Protein AF-A0A1X7TYN5-F1 (afdb_monomer_lite)

InterPro domains:
  IPR057191 Domain of unknown function DUF7869 [PF25273] (30-108)

Sequence (115 aa):
MNHSTLVKGANPVISMVHIYFKNHGLNSVNIHFNADNCSWQNESDAVIQYLLLRVTTGLNASVSISFLPVGHTKFSTDWCFVLLKQKFRKAEVDSLDDFVQVVEQSSAIKKAQPV

Radius of gyration: 16.08 Å; chains: 1; bounding box: 34×28×40 Å

Secondary structure (DSSP, 8-state):
--------SHHHHHHHHHHHHHHHT-SSSEEEEEE---TTTTS-HHHHHHHHHHHHTTS-SEEEEEEPPTT----HHHHHHHHHHHHHTTS---SHHHHHHHHHHH-S--SPPP-

Organism: Amphimedon queenslandica (NCBI:txid400682)

pLDDT: mean 81.83, std 14.23, range [34.88, 95.88]

Structure (mmCIF, N/CA/C/O backbone):
data_AF-A0A1X7TYN5-F1
#
_entry.id   AF-A0A1X7TYN5-F1
#
loop_
_atom_site.group_PDB
_atom_site.id
_atom_site.type_symbol
_atom_site.label_atom_id
_atom_site.label_alt_id
_atom_site.label_comp_id
_atom_site.label_asym_id
_atom_site.label_entity_id
_atom_site.label_seq_id
_atom_site.pdbx_PDB_ins_code
_atom_site.Cartn_x
_atom_site.Cartn_y
_atom_site.Cartn_z
_atom_site.occupancy
_atom_site.B_iso_or_equiv
_atom_site.auth_seq_id
_atom_site.auth_comp_id
_atom_site.auth_asym_id
_atom_site.auth_atom_id
_atom_site.pdbx_PDB_model_num
ATOM 1 N N . MET A 1 1 ? -11.130 14.171 -27.084 1.00 34.88 1 MET A N 1
ATOM 2 C CA . MET A 1 1 ? -10.303 13.234 -26.294 1.00 34.88 1 MET A CA 1
ATOM 3 C C . MET A 1 1 ? -10.182 13.805 -24.898 1.00 34.88 1 MET A C 1
ATOM 5 O O . MET A 1 1 ? -9.549 14.838 -24.726 1.00 34.88 1 MET A O 1
ATOM 9 N N . ASN A 1 2 ? -10.874 13.202 -23.935 1.00 35.31 2 ASN A N 1
ATOM 10 C CA . ASN A 1 2 ? -10.841 13.652 -22.549 1.00 35.31 2 ASN A CA 1
ATOM 11 C C . ASN A 1 2 ? -9.504 13.209 -21.967 1.00 35.31 2 ASN A C 1
ATOM 13 O O . ASN A 1 2 ? -9.243 12.014 -21.856 1.00 35.31 2 ASN A O 1
ATOM 17 N N . HIS A 1 3 ? -8.644 14.173 -21.661 1.00 38.72 3 HIS A N 1
ATOM 18 C CA . HIS A 1 3 ? -7.405 13.932 -20.946 1.00 38.72 3 HIS A CA 1
ATOM 19 C C . HIS A 1 3 ? -7.798 13.453 -19.544 1.00 38.72 3 HIS A C 1
ATOM 21 O O . HIS A 1 3 ? -8.151 14.263 -18.689 1.00 38.72 3 HIS A O 1
ATOM 27 N N . SER A 1 4 ? -7.836 12.138 -19.317 1.00 42.03 4 SER A N 1
ATOM 28 C CA . SER A 1 4 ? -8.014 11.571 -17.984 1.00 42.03 4 SER A CA 1
ATOM 29 C C . SER A 1 4 ? -6.773 11.929 -17.178 1.00 42.03 4 SER A C 1
ATOM 31 O O . SER A 1 4 ? -5.761 11.229 -17.206 1.00 42.03 4 SER A O 1
ATOM 33 N N . THR A 1 5 ? -6.813 13.078 -16.514 1.00 42.72 5 THR A N 1
ATOM 34 C CA . THR A 1 5 ? -5.903 13.397 -15.426 1.00 42.72 5 THR A CA 1
ATOM 35 C C . THR A 1 5 ? -5.974 12.233 -14.447 1.00 42.72 5 THR A C 1
ATOM 37 O O . THR A 1 5 ? -7.034 11.942 -13.900 1.00 42.72 5 THR A O 1
ATOM 40 N N . LEU A 1 6 ? -4.863 11.517 -14.260 1.00 49.97 6 LEU A N 1
ATOM 41 C CA . LEU A 1 6 ? -4.697 10.620 -13.120 1.00 49.97 6 LEU A CA 1
ATOM 42 C C . LEU A 1 6 ? -4.931 11.477 -11.873 1.00 49.97 6 LEU A C 1
ATOM 44 O O . LEU A 1 6 ? -4.095 12.307 -11.512 1.00 49.97 6 LEU A O 1
ATOM 48 N N . VAL A 1 7 ? -6.135 11.383 -11.308 1.00 49.06 7 VAL A N 1
ATOM 49 C CA . VAL A 1 7 ? -6.605 12.301 -10.273 1.00 49.06 7 VAL A CA 1
ATOM 50 C C . VAL A 1 7 ? -5.758 12.070 -9.027 1.00 49.06 7 VAL A C 1
ATOM 52 O O . VAL A 1 7 ? -5.870 11.036 -8.370 1.00 49.06 7 VAL A O 1
ATOM 55 N N . LYS A 1 8 ? -4.890 13.035 -8.701 1.00 64.94 8 LYS A N 1
ATOM 56 C CA . LYS A 1 8 ? -4.248 13.112 -7.385 1.00 64.94 8 LYS A CA 1
ATOM 57 C C . LYS A 1 8 ? -5.345 13.138 -6.316 1.00 64.94 8 LYS A C 1
ATOM 59 O O . LYS A 1 8 ? -6.192 14.027 -6.337 1.00 64.94 8 LYS A O 1
ATOM 64 N N . GLY A 1 9 ? -5.317 12.192 -5.381 1.00 74.19 9 GLY A N 1
ATOM 65 C CA . GLY A 1 9 ? -6.255 12.138 -4.260 1.00 74.19 9 GLY A CA 1
ATOM 66 C C . GLY A 1 9 ? -6.292 10.765 -3.593 1.00 74.19 9 GLY A C 1
ATOM 67 O O . GLY A 1 9 ? -5.513 9.880 -3.943 1.00 74.19 9 GLY A O 1
ATOM 68 N N . ALA A 1 10 ? -7.216 10.588 -2.651 1.00 83.56 10 ALA A N 1
ATOM 69 C CA . ALA A 1 10 ? -7.339 9.373 -1.844 1.00 83.56 10 ALA A CA 1
ATOM 70 C C . ALA A 1 10 ? -7.894 8.154 -2.602 1.00 83.56 10 ALA A C 1
ATOM 72 O O . ALA A 1 10 ? -7.564 7.021 -2.264 1.00 83.56 10 ALA A O 1
ATOM 73 N N . ASN A 1 11 ? -8.728 8.350 -3.632 1.00 88.06 11 ASN A N 1
ATOM 74 C CA . ASN A 1 11 ? -9.443 7.244 -4.290 1.00 88.06 11 ASN A CA 1
ATOM 75 C C . ASN A 1 11 ? -8.516 6.177 -4.903 1.00 88.06 11 ASN A C 1
ATOM 77 O O . ASN A 1 11 ? -8.776 4.990 -4.684 1.00 88.06 11 ASN A O 1
ATOM 81 N N . PRO A 1 12 ? -7.431 6.534 -5.626 1.00 88.00 12 PRO A N 1
ATOM 82 C CA . PRO A 1 12 ? -6.463 5.545 -6.090 1.00 88.00 12 PRO A CA 1
ATOM 83 C C . PRO A 1 12 ? -5.793 4.794 -4.936 1.00 88.00 12 PRO A C 1
ATOM 85 O O . PRO A 1 12 ? -5.668 3.576 -5.010 1.00 88.00 12 PRO A O 1
ATOM 88 N N . VAL A 1 13 ? -5.422 5.492 -3.854 1.00 88.19 13 VAL A N 1
ATOM 89 C CA . VAL A 1 13 ? -4.801 4.886 -2.661 1.00 88.19 13 VAL A CA 1
ATOM 90 C C . VAL A 1 13 ? -5.744 3.862 -2.031 1.00 88.19 13 VAL A C 1
ATOM 92 O O . VAL A 1 13 ? -5.379 2.698 -1.873 1.00 88.19 13 VAL A O 1
ATOM 95 N N . ILE A 1 14 ? -6.990 4.260 -1.764 1.00 90.94 14 ILE A N 1
ATOM 96 C CA . ILE A 1 14 ? -8.033 3.387 -1.212 1.00 90.94 14 ILE A CA 1
ATOM 97 C C . ILE A 1 14 ? -8.259 2.172 -2.116 1.00 90.94 14 ILE A C 1
ATOM 99 O O . ILE A 1 14 ? -8.300 1.043 -1.629 1.00 90.94 14 ILE A O 1
ATOM 103 N N . SER A 1 15 ? -8.367 2.386 -3.430 1.00 91.69 15 SER A N 1
ATOM 104 C CA . SER A 1 15 ? -8.614 1.311 -4.397 1.00 91.69 15 SER A CA 1
ATOM 105 C C . SER A 1 15 ? -7.462 0.307 -4.436 1.00 91.69 15 SER A C 1
ATOM 107 O O . SER A 1 15 ? -7.705 -0.898 -4.372 1.00 91.69 15 SER A O 1
ATOM 109 N N . MET A 1 16 ? -6.213 0.787 -4.476 1.00 90.50 16 MET A N 1
ATOM 110 C CA . MET A 1 16 ? -5.022 -0.066 -4.439 1.00 90.50 16 MET A CA 1
ATOM 111 C C . MET A 1 16 ? -4.983 -0.900 -3.158 1.00 90.50 16 MET A C 1
ATOM 113 O O . MET A 1 16 ? -4.844 -2.120 -3.231 1.00 90.50 16 MET A O 1
ATOM 117 N N . VAL A 1 17 ? -5.182 -0.273 -1.996 1.00 90.06 17 VAL A N 1
ATOM 118 C CA . VAL A 1 17 ? -5.197 -0.968 -0.700 1.00 90.06 17 VAL A CA 1
ATOM 119 C C . VAL A 1 17 ? -6.324 -2.002 -0.634 1.00 90.06 17 VAL A C 1
ATOM 121 O O . VAL A 1 17 ? -6.110 -3.134 -0.201 1.00 90.06 17 VAL A O 1
ATOM 124 N N . HIS A 1 18 ? -7.529 -1.642 -1.081 1.00 91.75 18 HIS A N 1
ATOM 125 C CA . HIS A 1 18 ? -8.682 -2.538 -1.065 1.00 91.75 18 HIS A CA 1
ATOM 126 C C . HIS A 1 18 ? -8.452 -3.794 -1.907 1.00 91.75 18 HIS A C 1
ATOM 128 O O . HIS A 1 18 ? -8.638 -4.910 -1.413 1.00 91.75 18 HIS A O 1
ATOM 134 N N . ILE A 1 19 ? -8.029 -3.610 -3.161 1.00 90.88 19 ILE A N 1
ATOM 135 C CA . ILE A 1 19 ? -7.759 -4.704 -4.099 1.00 90.88 19 ILE A CA 1
ATOM 136 C C . ILE A 1 19 ? -6.634 -5.587 -3.562 1.00 90.88 19 ILE A C 1
ATOM 138 O O . ILE A 1 19 ? -6.759 -6.812 -3.572 1.00 90.88 19 ILE A O 1
ATOM 142 N N . TYR A 1 20 ? -5.570 -4.976 -3.036 1.00 89.19 20 TYR A N 1
ATOM 143 C CA . TYR A 1 20 ? -4.440 -5.705 -2.479 1.00 89.19 20 TYR A CA 1
ATOM 144 C C . TYR A 1 20 ? -4.867 -6.632 -1.337 1.00 89.19 20 TYR A C 1
ATOM 146 O O . TYR A 1 20 ? -4.581 -7.828 -1.359 1.00 89.19 20 TYR A O 1
ATOM 154 N N . PHE A 1 21 ? -5.634 -6.126 -0.371 1.00 89.12 21 PHE A N 1
ATOM 155 C CA . PHE A 1 21 ? -6.102 -6.950 0.743 1.00 89.12 21 PHE A CA 1
ATOM 156 C C . PHE A 1 21 ? -7.035 -8.077 0.322 1.00 89.12 21 PHE A C 1
ATOM 158 O O . PHE A 1 21 ? -6.896 -9.200 0.809 1.00 89.12 21 PHE A O 1
ATOM 165 N N . LYS A 1 22 ? -7.950 -7.793 -0.610 1.00 86.38 22 LYS A N 1
ATOM 166 C CA . LYS A 1 22 ? -8.885 -8.788 -1.139 1.00 86.38 22 LYS A CA 1
ATOM 167 C C . LYS A 1 22 ? -8.155 -9.946 -1.824 1.00 86.38 22 LYS A C 1
ATOM 169 O O . LYS A 1 22 ? -8.534 -11.095 -1.623 1.00 86.38 22 LYS A O 1
ATOM 174 N N . ASN A 1 23 ? -7.113 -9.648 -2.597 1.00 87.00 23 ASN A N 1
ATOM 175 C CA . ASN A 1 23 ? -6.429 -10.638 -3.428 1.00 87.00 23 ASN A CA 1
ATOM 176 C C . ASN A 1 23 ? -5.315 -11.398 -2.694 1.00 87.00 23 ASN A C 1
ATOM 178 O O . ASN A 1 23 ? -4.940 -12.485 -3.126 1.00 87.00 23 ASN A O 1
ATOM 182 N N . HIS A 1 24 ? -4.793 -10.855 -1.590 1.00 83.44 24 HIS A N 1
ATOM 183 C CA . HIS A 1 24 ? -3.675 -11.453 -0.852 1.00 83.44 24 HIS A CA 1
ATOM 184 C C . HIS A 1 24 ? -4.057 -12.056 0.507 1.00 83.44 24 HIS A C 1
ATOM 186 O O . HIS A 1 24 ? -3.173 -12.405 1.282 1.00 83.44 24 HIS A O 1
ATOM 192 N N . GLY A 1 25 ? -5.353 -12.210 0.802 1.00 75.88 25 GLY A N 1
ATOM 193 C CA . GLY A 1 25 ? -5.806 -12.868 2.034 1.00 75.88 25 GLY A CA 1
ATOM 194 C C . GLY A 1 25 ? -5.481 -12.083 3.309 1.00 75.88 25 GLY A C 1
ATOM 195 O O . GLY A 1 25 ? -5.374 -12.665 4.380 1.00 75.88 25 GLY A O 1
ATOM 196 N N . LEU A 1 26 ? -5.337 -10.760 3.202 1.00 77.50 26 LEU A N 1
ATOM 197 C CA . LEU A 1 26 ? -4.994 -9.861 4.315 1.00 77.50 26 LEU A CA 1
ATOM 198 C C . LEU A 1 26 ? -6.251 -9.278 4.983 1.00 77.50 26 LEU A C 1
ATOM 200 O O . LEU A 1 26 ? -6.243 -8.168 5.522 1.00 77.50 26 LEU A O 1
ATOM 204 N N . ASN A 1 27 ? -7.354 -10.020 4.913 1.00 74.69 27 ASN A N 1
ATOM 205 C CA . ASN A 1 27 ? -8.570 -9.719 5.654 1.00 74.69 27 ASN A CA 1
ATOM 206 C C . ASN A 1 27 ? -8.469 -10.367 7.039 1.00 74.69 27 ASN A C 1
ATOM 208 O O . ASN A 1 27 ? -7.857 -11.419 7.195 1.00 74.69 27 ASN A O 1
ATOM 212 N N . SER A 1 28 ? -9.055 -9.724 8.044 1.00 75.00 28 SER A N 1
ATOM 213 C CA . SER A 1 28 ? -9.112 -10.219 9.427 1.00 75.00 28 SER A CA 1
ATOM 214 C C . SER A 1 28 ? -7.752 -10.377 10.129 1.00 75.00 28 SER A C 1
ATOM 216 O O . SER A 1 28 ? -7.684 -10.981 11.194 1.00 75.00 28 SER A O 1
ATOM 218 N N . VAL A 1 29 ? -6.683 -9.784 9.587 1.00 82.38 29 VAL A N 1
ATOM 219 C CA . VAL A 1 29 ? -5.358 -9.698 10.228 1.00 82.38 29 VAL A CA 1
ATOM 220 C C . VAL A 1 29 ? -5.074 -8.283 10.737 1.00 82.38 29 VAL A C 1
ATOM 222 O O . VAL A 1 29 ? -5.747 -7.321 10.342 1.00 82.38 29 VAL A O 1
ATOM 225 N N . ASN A 1 30 ? -4.067 -8.168 11.604 1.00 87.00 30 ASN A N 1
ATOM 226 C CA . ASN A 1 30 ? -3.474 -6.893 11.993 1.00 87.00 30 ASN A CA 1
ATOM 227 C C . ASN A 1 30 ? -2.620 -6.367 10.840 1.00 87.00 30 ASN A C 1
ATOM 229 O O . ASN A 1 30 ? -1.782 -7.095 10.308 1.00 87.00 30 ASN A O 1
ATOM 233 N N . ILE A 1 31 ? -2.827 -5.111 10.455 1.00 89.56 31 ILE A N 1
ATOM 234 C CA . ILE A 1 31 ? -2.027 -4.470 9.414 1.00 89.56 31 ILE A CA 1
ATOM 235 C C . ILE A 1 31 ? -1.214 -3.333 10.008 1.00 89.56 31 ILE A C 1
ATOM 237 O O . ILE A 1 31 ? -1.745 -2.496 10.734 1.00 89.56 31 ILE A O 1
ATOM 241 N N . HIS A 1 32 ? 0.052 -3.245 9.604 1.00 89.62 32 HIS A N 1
ATOM 242 C CA . HIS A 1 32 ? 0.877 -2.068 9.827 1.00 89.62 32 HIS A CA 1
ATOM 243 C C . HIS A 1 32 ? 1.285 -1.438 8.494 1.00 89.62 32 HIS A C 1
ATOM 245 O O . HIS A 1 32 ? 2.026 -2.023 7.706 1.00 89.62 32 HIS A O 1
ATOM 251 N N . PHE A 1 33 ? 0.783 -0.234 8.241 1.00 87.31 33 PHE A N 1
ATOM 252 C CA . PHE A 1 33 ? 1.200 0.607 7.132 1.00 87.31 33 PHE A CA 1
ATOM 253 C C . PHE A 1 33 ? 2.368 1.495 7.528 1.00 87.31 33 PHE A C 1
ATOM 255 O O . PHE A 1 33 ? 2.359 2.130 8.581 1.00 87.31 33 PHE A O 1
ATOM 262 N N . ASN A 1 34 ? 3.311 1.625 6.607 1.00 85.69 34 ASN A N 1
ATOM 263 C CA . ASN A 1 34 ? 4.289 2.695 6.623 1.00 85.69 34 ASN A CA 1
ATOM 264 C C . ASN A 1 34 ? 4.042 3.574 5.398 1.00 85.69 34 ASN A C 1
ATOM 266 O O . ASN A 1 34 ? 4.041 3.072 4.272 1.00 85.69 34 ASN A O 1
ATOM 270 N N . ALA A 1 35 ? 3.816 4.862 5.625 1.00 84.00 35 ALA A N 1
ATOM 271 C CA . ALA A 1 35 ? 3.501 5.836 4.593 1.00 84.00 35 ALA A CA 1
ATOM 272 C C . ALA A 1 35 ? 4.512 6.985 4.610 1.00 84.00 35 ALA A C 1
ATOM 274 O O . ALA A 1 35 ? 5.021 7.382 5.662 1.00 84.00 35 ALA A O 1
ATOM 275 N N . ASP A 1 36 ? 4.792 7.545 3.438 1.00 80.00 36 ASP A N 1
ATOM 276 C CA . ASP A 1 36 ? 5.437 8.846 3.370 1.00 80.00 36 ASP A CA 1
ATOM 277 C C . ASP A 1 36 ? 4.459 9.941 3.821 1.00 80.00 36 ASP A C 1
ATOM 279 O O . ASP A 1 36 ? 3.235 9.796 3.748 1.00 80.00 36 ASP A O 1
ATOM 283 N N . ASN A 1 37 ? 4.997 11.057 4.312 1.00 76.25 37 ASN A N 1
ATOM 284 C CA . ASN A 1 37 ? 4.189 12.210 4.704 1.00 76.25 37 ASN A CA 1
ATOM 285 C C . ASN A 1 37 ? 3.790 13.052 3.474 1.00 76.25 37 ASN A C 1
ATOM 287 O O . ASN A 1 37 ? 4.007 14.264 3.423 1.00 76.25 37 ASN A O 1
ATOM 291 N N . CYS A 1 38 ? 3.289 12.396 2.420 1.00 71.44 38 CYS A N 1
ATOM 292 C CA . CYS A 1 38 ? 2.765 13.077 1.243 1.00 71.44 38 CYS A CA 1
ATOM 293 C C . CYS A 1 38 ? 1.345 13.564 1.547 1.00 71.44 38 CYS A C 1
ATOM 295 O O . CYS A 1 38 ? 0.341 12.883 1.283 1.00 71.44 38 CYS A O 1
ATOM 2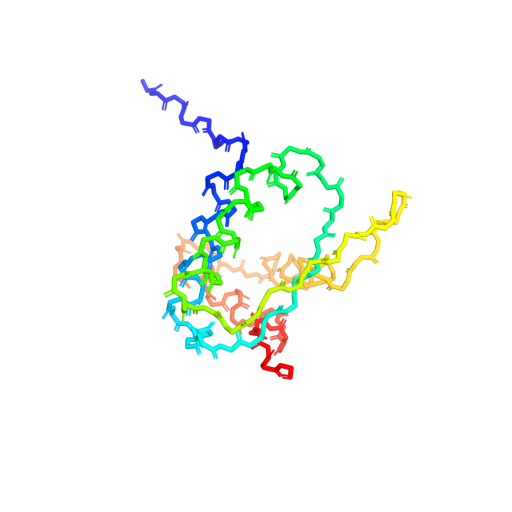97 N N . SER A 1 39 ? 1.282 14.756 2.140 1.00 60.12 39 SER A N 1
ATOM 298 C CA . SER A 1 39 ? 0.041 15.454 2.451 1.00 60.12 39 SER A CA 1
ATOM 299 C C . SER A 1 39 ? -0.836 15.513 1.196 1.00 60.12 39 SER A C 1
ATOM 301 O O . SER A 1 39 ? -0.349 15.862 0.120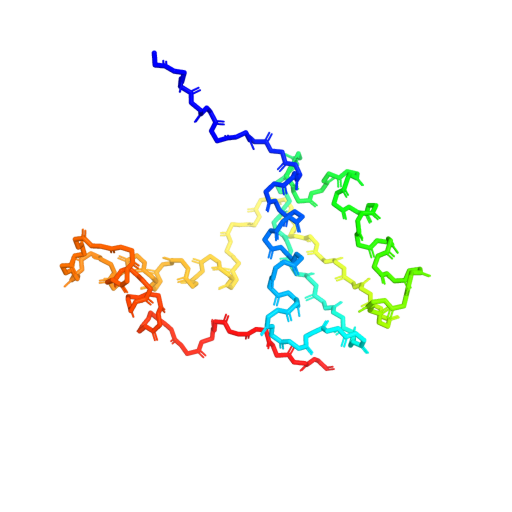 1.00 60.12 39 SER A O 1
ATOM 303 N N . TRP A 1 40 ? -2.117 15.152 1.344 1.00 62.91 40 TRP A N 1
ATOM 304 C CA . TRP A 1 40 ? -3.165 15.010 0.309 1.00 62.91 40 TRP A CA 1
ATOM 305 C C . TRP A 1 40 ? -3.428 13.598 -0.234 1.00 62.91 40 TRP A C 1
ATOM 307 O O . TRP A 1 40 ? -4.565 13.311 -0.611 1.00 62.91 40 TRP A O 1
ATOM 317 N N . GLN A 1 41 ? -2.434 12.706 -0.289 1.00 70.38 41 GLN A N 1
ATOM 318 C CA . GLN A 1 41 ? -2.643 11.345 -0.813 1.00 70.38 41 GLN A CA 1
ATOM 319 C C . GLN A 1 41 ? -2.793 10.314 0.302 1.00 70.38 41 GLN A C 1
ATOM 321 O O . GLN A 1 41 ? -3.844 9.684 0.400 1.00 70.38 41 GLN A O 1
ATOM 326 N N . ASN A 1 42 ? -1.776 10.175 1.153 1.00 72.62 42 ASN A N 1
ATOM 327 C CA . ASN A 1 42 ? -1.726 9.120 2.171 1.00 72.62 42 ASN A CA 1
ATOM 328 C C . ASN A 1 42 ? -2.281 9.582 3.523 1.00 72.62 42 ASN A C 1
ATOM 330 O O . ASN A 1 42 ? -2.928 8.810 4.223 1.00 72.62 42 ASN A O 1
ATOM 334 N N . GLU A 1 43 ? -2.102 10.862 3.846 1.00 70.25 43 GLU A N 1
ATOM 335 C CA . GLU A 1 43 ? -2.649 11.514 5.045 1.00 70.25 43 GLU A CA 1
ATOM 336 C C . GLU A 1 43 ? -4.056 12.100 4.805 1.00 70.25 43 GLU A C 1
ATOM 338 O O . GLU A 1 43 ? -4.524 12.972 5.526 1.00 70.25 43 GLU A O 1
ATOM 343 N N . SER A 1 44 ? -4.743 11.683 3.740 1.00 82.62 44 SER A N 1
ATOM 344 C CA . SER A 1 44 ? -6.094 12.177 3.481 1.00 82.62 44 SER A CA 1
ATOM 345 C C . SER A 1 44 ? -7.082 11.599 4.493 1.00 82.62 44 SER A C 1
ATOM 347 O O . SER A 1 44 ? -7.108 10.384 4.703 1.00 82.62 44 SER A O 1
ATOM 349 N N . ASP A 1 45 ? -7.980 12.440 5.013 1.00 85.19 45 ASP A N 1
ATOM 350 C CA . ASP A 1 45 ? -9.104 12.016 5.856 1.00 85.19 45 ASP A CA 1
ATOM 351 C C . ASP A 1 45 ? -9.883 10.846 5.247 1.00 85.19 45 ASP A C 1
ATOM 353 O O . ASP A 1 45 ? -10.317 9.952 5.965 1.00 85.19 45 ASP A O 1
ATOM 357 N N . ALA A 1 46 ? -10.018 10.798 3.920 1.00 90.00 46 ALA A N 1
ATOM 358 C CA . ALA A 1 46 ? -10.697 9.703 3.237 1.00 90.00 46 ALA A CA 1
ATOM 359 C C . ALA A 1 46 ? -9.948 8.363 3.366 1.00 90.00 46 ALA A C 1
ATOM 361 O O . ALA A 1 46 ? -10.585 7.322 3.528 1.00 90.00 46 ALA A O 1
ATOM 362 N N . VAL A 1 47 ? -8.608 8.367 3.330 1.00 89.38 47 VAL A N 1
ATOM 363 C CA . VAL A 1 47 ? -7.799 7.156 3.561 1.00 89.38 47 VAL A CA 1
ATOM 364 C C . VAL A 1 47 ? -7.961 6.700 5.006 1.00 89.38 47 VAL A C 1
ATOM 366 O O . VAL A 1 47 ? -8.234 5.524 5.244 1.00 89.38 47 VAL A O 1
ATOM 369 N N . ILE A 1 48 ? -7.872 7.623 5.966 1.00 90.06 48 ILE A N 1
ATOM 370 C CA . ILE A 1 48 ? -8.042 7.308 7.390 1.00 90.06 48 ILE A CA 1
ATOM 371 C C . ILE A 1 48 ? -9.454 6.778 7.676 1.00 90.06 48 ILE A C 1
ATOM 373 O O . ILE A 1 48 ? -9.599 5.744 8.327 1.00 90.06 48 ILE A O 1
ATOM 377 N N . GLN A 1 49 ? -10.495 7.411 7.128 1.00 93.00 49 GLN A N 1
ATOM 378 C CA . GLN A 1 49 ? -11.883 6.952 7.245 1.00 93.00 49 GLN A CA 1
ATOM 379 C C . GLN A 1 49 ? -12.087 5.570 6.622 1.00 93.00 49 GLN A C 1
ATOM 381 O O . GLN A 1 49 ? -12.782 4.736 7.199 1.00 93.00 49 GLN A O 1
ATOM 386 N N . TYR A 1 50 ? -11.463 5.290 5.477 1.00 94.31 50 TYR A N 1
ATOM 387 C CA . TYR A 1 50 ? -11.509 3.965 4.866 1.00 94.31 50 TYR A CA 1
ATOM 388 C C . TYR A 1 50 ? -10.841 2.899 5.749 1.00 94.31 50 TYR A C 1
ATOM 390 O O . TYR A 1 50 ? -11.409 1.824 5.949 1.00 94.31 50 TYR A O 1
ATOM 398 N N . LEU A 1 51 ? -9.664 3.180 6.314 1.00 93.06 51 LEU A N 1
ATOM 399 C CA . LEU A 1 51 ? -8.991 2.253 7.232 1.00 93.06 51 LEU A CA 1
ATOM 400 C C . LEU A 1 51 ? -9.806 2.037 8.515 1.00 93.06 51 LEU A C 1
ATOM 402 O O . LEU A 1 51 ? -9.916 0.905 8.984 1.00 93.06 51 LEU A O 1
ATOM 406 N N . LEU A 1 52 ? -10.446 3.086 9.038 1.00 94.44 52 LEU A N 1
ATOM 407 C CA . LEU A 1 52 ? -11.365 2.975 10.169 1.00 94.44 52 LEU A CA 1
ATOM 408 C C . LEU A 1 52 ? -12.573 2.095 9.824 1.00 94.44 52 LEU A C 1
ATOM 410 O O . LEU A 1 52 ? -12.893 1.183 10.583 1.00 94.44 52 LEU A O 1
ATOM 414 N N . LEU A 1 53 ? -13.200 2.312 8.662 1.00 95.56 53 LEU A N 1
ATOM 415 C CA . LEU A 1 53 ? -14.316 1.499 8.168 1.00 95.56 53 LEU A CA 1
ATOM 416 C C . LEU A 1 53 ? -13.944 0.013 8.100 1.00 95.56 53 LEU A C 1
ATOM 418 O O . LEU A 1 53 ? -14.743 -0.848 8.464 1.00 95.56 53 LEU A O 1
ATOM 422 N N . ARG A 1 54 ? -12.729 -0.307 7.647 1.00 93.50 54 ARG A N 1
ATOM 423 C CA . ARG A 1 54 ? -12.232 -1.689 7.577 1.00 93.50 54 ARG A CA 1
ATOM 424 C C . ARG A 1 54 ? -12.205 -2.361 8.949 1.00 93.50 54 ARG A C 1
ATOM 426 O O . ARG A 1 54 ? -12.566 -3.529 9.048 1.00 93.50 54 ARG A O 1
ATOM 433 N N . VAL A 1 55 ? -11.802 -1.637 9.990 1.00 93.88 55 VAL A N 1
ATOM 434 C CA . VAL A 1 55 ? -11.770 -2.164 11.362 1.00 93.88 55 VAL A CA 1
ATOM 435 C C . VAL A 1 55 ? -13.183 -2.283 11.929 1.00 93.88 55 VAL A C 1
ATOM 437 O O . VAL A 1 55 ? -13.556 -3.338 12.434 1.00 93.88 55 VAL A O 1
ATOM 440 N N . THR A 1 56 ? -14.010 -1.245 11.797 1.00 95.75 56 THR A N 1
ATOM 441 C CA . THR A 1 56 ? -15.362 -1.232 12.386 1.00 95.75 56 THR A CA 1
ATOM 442 C C . THR A 1 56 ? -16.312 -2.244 11.749 1.00 95.75 56 THR A C 1
ATOM 444 O O . THR A 1 56 ? -17.226 -2.725 12.412 1.00 95.75 56 THR A O 1
ATOM 447 N N . THR A 1 57 ? -16.085 -2.614 10.487 1.00 93.75 57 THR A N 1
ATOM 448 C CA . THR A 1 57 ? -16.845 -3.664 9.784 1.00 93.75 57 THR A CA 1
ATOM 449 C C . THR A 1 57 ? -16.260 -5.069 9.958 1.00 93.75 57 THR A C 1
ATOM 451 O O . THR A 1 57 ? -16.792 -6.024 9.396 1.00 93.75 57 THR A O 1
ATOM 454 N N . GLY A 1 58 ? -15.168 -5.223 10.716 1.00 89.75 58 GLY A N 1
ATOM 455 C CA . GLY A 1 58 ? -14.516 -6.514 10.955 1.00 89.75 58 GLY A CA 1
ATOM 456 C C . GLY A 1 58 ? -13.720 -7.060 9.764 1.00 89.75 58 GLY A C 1
ATOM 457 O O . GLY A 1 58 ? -13.271 -8.207 9.794 1.00 89.75 58 GLY A O 1
ATOM 458 N N . LEU A 1 59 ? -13.502 -6.255 8.717 1.00 90.06 59 LEU A N 1
ATOM 459 C CA . LEU A 1 59 ? -12.655 -6.630 7.579 1.00 90.06 59 LEU A CA 1
ATOM 460 C C . LEU A 1 59 ? -11.172 -6.708 7.963 1.00 90.06 59 LEU A C 1
ATOM 462 O O . LEU A 1 59 ? -10.410 -7.390 7.280 1.00 90.06 59 LEU A O 1
ATOM 466 N N . ASN A 1 60 ? -10.759 -6.043 9.044 1.00 91.44 60 ASN A N 1
ATOM 467 C CA . ASN A 1 60 ? -9.442 -6.174 9.670 1.00 91.44 60 ASN A CA 1
ATOM 468 C C . ASN A 1 60 ? -9.563 -6.146 11.196 1.00 91.44 60 ASN A C 1
ATOM 470 O O . ASN A 1 60 ? -10.430 -5.463 11.731 1.00 91.44 60 ASN A O 1
ATOM 474 N N . ALA A 1 61 ? -8.671 -6.867 11.884 1.00 90.50 61 ALA A N 1
ATOM 475 C CA . ALA A 1 61 ? -8.647 -6.913 13.348 1.00 90.50 61 ALA A CA 1
ATOM 476 C C . ALA A 1 61 ? -8.119 -5.600 13.946 1.00 90.50 61 ALA A C 1
ATOM 478 O O . ALA A 1 61 ? -8.688 -5.059 14.889 1.00 90.50 61 ALA A O 1
ATOM 479 N N . SER A 1 62 ? -7.051 -5.062 13.357 1.00 91.62 62 SER A N 1
ATOM 480 C CA . SER A 1 62 ? -6.528 -3.735 13.667 1.00 91.62 62 SER A CA 1
ATOM 481 C C . SER A 1 62 ? -5.752 -3.175 12.478 1.00 91.62 62 SER A C 1
ATOM 483 O O . SER A 1 62 ? -5.290 -3.921 11.607 1.00 91.62 62 SER A O 1
ATOM 485 N N . VAL A 1 63 ? -5.623 -1.850 12.434 1.00 92.06 63 VAL A N 1
ATOM 486 C CA . VAL A 1 63 ? -4.799 -1.146 11.453 1.00 92.06 63 VAL A CA 1
ATOM 487 C C . VAL A 1 63 ? -3.985 -0.079 12.177 1.00 92.06 63 VAL A C 1
ATOM 489 O O . VAL A 1 63 ? -4.550 0.804 12.817 1.00 92.06 63 VAL A O 1
ATOM 492 N N . SER A 1 64 ? -2.667 -0.147 12.026 1.00 91.81 64 SER A N 1
ATOM 493 C CA . SER A 1 64 ? -1.713 0.874 12.456 1.00 91.81 64 SER A CA 1
ATOM 494 C C . SER A 1 64 ? -1.114 1.549 11.230 1.00 91.81 64 SER A C 1
ATOM 496 O O . SER A 1 64 ? -0.815 0.881 10.241 1.00 91.81 64 SER A O 1
ATOM 498 N N . ILE A 1 65 ? -0.898 2.860 11.291 1.00 88.56 65 ILE A N 1
ATOM 499 C CA . ILE A 1 65 ? -0.210 3.619 10.244 1.00 88.56 65 ILE A CA 1
ATOM 500 C C . ILE A 1 65 ? 0.899 4.463 10.867 1.00 88.56 65 ILE A C 1
ATOM 502 O O . ILE A 1 65 ? 0.692 5.141 11.871 1.00 88.56 65 ILE A O 1
ATOM 506 N N . SER A 1 66 ? 2.092 4.397 10.286 1.00 87.31 66 SER A N 1
ATOM 507 C CA . SER A 1 66 ? 3.248 5.199 10.676 1.00 87.31 66 SER A CA 1
ATOM 508 C C . SER A 1 66 ? 3.669 6.081 9.511 1.00 87.31 66 SER A C 1
ATOM 510 O O . SER A 1 66 ? 3.885 5.589 8.404 1.00 87.31 66 SER A O 1
ATOM 512 N N . PHE A 1 67 ? 3.790 7.382 9.770 1.00 84.88 67 PHE A N 1
ATOM 513 C CA . PHE A 1 67 ? 4.253 8.355 8.788 1.00 84.88 67 PHE A CA 1
ATOM 514 C C . PHE A 1 67 ? 5.740 8.633 8.967 1.00 84.88 67 PHE A C 1
ATOM 516 O O . PHE A 1 67 ? 6.241 8.728 10.091 1.00 84.88 67 PHE A O 1
ATOM 523 N N . LEU A 1 68 ? 6.450 8.782 7.853 1.00 82.50 68 LEU A N 1
ATOM 524 C CA . LEU A 1 68 ? 7.849 9.184 7.884 1.00 82.50 68 LEU A CA 1
ATOM 525 C C . LEU A 1 68 ? 8.006 10.614 8.421 1.00 82.50 68 LEU A C 1
ATOM 527 O O . LEU A 1 68 ? 7.214 11.492 8.066 1.00 82.50 68 LEU A O 1
ATOM 531 N N . PRO A 1 69 ? 9.056 10.885 9.218 1.00 80.25 69 PRO A N 1
ATOM 532 C CA . PRO A 1 69 ? 9.384 12.244 9.621 1.00 80.25 69 PRO A CA 1
ATOM 533 C C . PRO A 1 69 ? 9.640 13.139 8.403 1.00 80.25 69 PRO A C 1
ATOM 535 O O . PRO A 1 69 ? 10.259 12.722 7.420 1.00 80.25 69 PRO A O 1
ATOM 538 N N . VAL A 1 70 ? 9.203 14.396 8.487 1.00 76.06 70 VAL A N 1
ATOM 539 C CA . VAL A 1 70 ? 9.415 15.389 7.424 1.00 76.06 70 VAL A CA 1
ATOM 540 C C . VAL A 1 70 ? 10.915 15.541 7.142 1.00 76.06 70 VAL A C 1
ATOM 542 O O . VAL A 1 70 ? 11.717 15.689 8.060 1.00 76.06 70 VAL A O 1
ATOM 545 N N . GLY A 1 71 ? 11.298 15.498 5.863 1.00 72.19 71 GLY A N 1
ATOM 546 C CA . GLY A 1 71 ? 12.693 15.630 5.421 1.00 72.19 71 GLY A CA 1
ATOM 547 C C . GLY A 1 71 ? 13.455 14.309 5.262 1.00 72.19 71 GLY A C 1
ATOM 548 O O . GLY A 1 71 ? 14.529 14.306 4.659 1.00 72.19 71 GLY A O 1
ATOM 549 N N . HIS A 1 72 ? 12.902 13.174 5.704 1.00 69.50 72 HIS A N 1
ATOM 550 C CA . HIS A 1 72 ? 13.461 11.856 5.401 1.00 69.50 72 HIS A CA 1
ATOM 551 C C . HIS A 1 72 ? 12.916 11.316 4.073 1.00 69.50 72 HIS A C 1
ATOM 553 O O . HIS A 1 72 ? 11.734 11.033 3.936 1.00 69.50 72 HIS A O 1
ATOM 559 N N . THR A 1 73 ? 13.806 11.142 3.094 1.00 60.78 73 THR A N 1
ATOM 560 C CA . THR A 1 73 ? 13.497 10.635 1.738 1.00 60.78 73 THR A CA 1
ATOM 561 C C . THR A 1 73 ? 13.973 9.202 1.493 1.00 60.78 73 THR A C 1
ATOM 563 O O . THR A 1 73 ? 13.896 8.710 0.374 1.00 60.78 73 THR A O 1
ATOM 566 N N . LYS A 1 74 ? 14.538 8.532 2.506 1.00 66.12 74 LYS A N 1
ATOM 567 C CA . LYS A 1 74 ? 15.048 7.160 2.377 1.00 66.12 74 LYS A CA 1
ATOM 568 C C . LYS A 1 74 ? 14.139 6.202 3.123 1.00 66.12 74 LYS A C 1
ATOM 570 O O . LYS A 1 74 ? 14.355 5.948 4.307 1.00 66.12 74 LYS A O 1
ATOM 575 N N . PHE A 1 75 ? 13.151 5.670 2.417 1.00 70.88 75 PHE A N 1
ATOM 576 C CA . PHE A 1 75 ? 12.284 4.624 2.929 1.00 70.88 75 PHE A CA 1
ATOM 577 C C . PHE A 1 75 ? 12.557 3.279 2.246 1.00 70.88 75 PHE A C 1
ATOM 579 O O . PHE A 1 75 ? 12.973 3.223 1.089 1.00 70.88 75 PHE A O 1
ATOM 586 N N . SER A 1 76 ? 12.335 2.169 2.956 1.00 69.62 76 SER A N 1
ATOM 587 C CA . SER A 1 76 ? 12.562 0.822 2.410 1.00 69.62 76 SER A CA 1
ATOM 588 C C . SER A 1 76 ? 11.691 0.537 1.183 1.00 69.62 76 SER A C 1
ATOM 590 O O . SER A 1 76 ? 12.128 -0.159 0.270 1.00 69.62 76 SER A O 1
ATOM 592 N N . THR A 1 77 ? 10.497 1.131 1.113 1.00 70.12 77 THR A N 1
ATOM 593 C CA . THR A 1 77 ? 9.621 1.011 -0.062 1.00 70.12 77 THR A CA 1
ATOM 594 C C . THR A 1 77 ? 10.188 1.752 -1.279 1.00 70.12 77 THR A C 1
ATOM 596 O O . THR A 1 77 ? 10.103 1.235 -2.393 1.00 70.12 77 THR A O 1
ATOM 599 N N . ASP A 1 78 ? 10.870 2.889 -1.093 1.00 77.06 78 ASP A N 1
ATOM 600 C CA . ASP A 1 78 ? 11.529 3.610 -2.196 1.00 77.06 78 ASP A CA 1
ATOM 601 C C . ASP A 1 78 ? 12.648 2.778 -2.824 1.00 77.06 78 ASP A C 1
ATOM 603 O O . ASP A 1 78 ? 12.857 2.797 -4.041 1.00 77.06 78 ASP A O 1
ATOM 607 N N . TRP A 1 79 ? 13.345 1.985 -2.007 1.00 81.88 79 TRP A N 1
ATOM 608 C CA . TRP A 1 79 ? 14.358 1.057 -2.497 1.00 81.88 79 TRP A CA 1
ATOM 609 C C . TRP A 1 79 ? 13.764 -0.004 -3.434 1.00 81.88 79 TRP A C 1
ATOM 611 O O . TRP A 1 79 ? 14.360 -0.299 -4.472 1.00 81.88 79 TRP A O 1
ATOM 621 N N . CYS A 1 80 ? 12.560 -0.514 -3.153 1.00 84.50 80 CYS A N 1
ATOM 622 C CA . CYS A 1 80 ? 11.875 -1.447 -4.052 1.00 84.50 80 CYS A CA 1
ATOM 623 C C . CYS A 1 80 ? 11.592 -0.824 -5.429 1.00 84.50 80 CYS A C 1
ATOM 625 O O . CYS A 1 80 ? 11.788 -1.486 -6.450 1.00 84.50 80 CYS A O 1
ATOM 627 N N . PHE A 1 81 ? 11.223 0.461 -5.492 1.00 85.62 81 PHE A N 1
ATOM 628 C CA . PHE A 1 81 ? 11.063 1.164 -6.771 1.00 85.62 81 PHE A CA 1
ATOM 629 C C . PHE A 1 81 ? 12.385 1.330 -7.524 1.00 85.62 81 PHE A C 1
ATOM 631 O O . PHE A 1 81 ? 12.406 1.266 -8.755 1.00 85.62 81 PHE A O 1
ATOM 638 N N . VAL A 1 82 ? 13.507 1.493 -6.815 1.00 89.31 82 VAL A N 1
ATOM 639 C CA . VAL A 1 82 ? 14.838 1.500 -7.440 1.00 89.31 82 VAL A CA 1
ATOM 640 C C . VAL A 1 82 ? 15.145 0.145 -8.076 1.00 89.31 82 VAL A C 1
A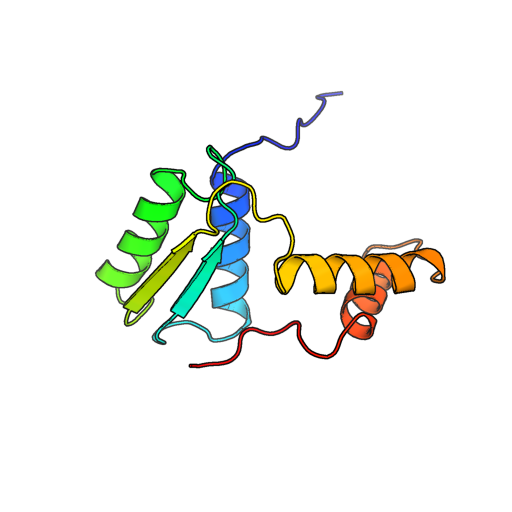TOM 642 O O . VAL A 1 82 ? 15.575 0.113 -9.231 1.00 89.31 82 VAL A O 1
ATOM 645 N N . LEU A 1 83 ? 14.888 -0.963 -7.374 1.00 90.50 83 LEU A N 1
ATOM 646 C CA . LEU A 1 83 ? 15.092 -2.312 -7.915 1.00 90.50 83 LEU A CA 1
ATOM 647 C C . LEU A 1 83 ? 14.207 -2.569 -9.144 1.00 90.50 83 LEU A C 1
ATOM 649 O O . LEU A 1 83 ? 14.696 -3.048 -10.171 1.00 90.50 83 LEU A O 1
ATOM 653 N N . LEU A 1 84 ? 12.933 -2.168 -9.079 1.00 91.75 84 LEU A N 1
ATOM 654 C CA . LEU A 1 84 ? 12.011 -2.231 -10.215 1.00 91.75 84 LEU A CA 1
ATOM 655 C C . LEU A 1 84 ? 12.543 -1.438 -11.408 1.00 91.75 84 LEU A C 1
ATOM 657 O O . LEU A 1 84 ? 12.645 -1.971 -12.511 1.00 91.75 84 LEU A O 1
ATOM 661 N N . LYS A 1 85 ? 12.964 -0.190 -11.187 1.00 92.50 85 LYS A N 1
ATOM 662 C CA . LYS A 1 85 ? 13.518 0.677 -12.233 1.00 92.50 85 LYS A CA 1
ATOM 663 C C . LYS A 1 85 ? 14.780 0.088 -12.864 1.00 92.50 85 LYS A C 1
ATOM 665 O O . LYS A 1 85 ? 14.969 0.208 -14.071 1.00 92.50 85 LYS A O 1
ATOM 670 N N . GLN A 1 86 ? 15.654 -0.533 -12.073 1.00 93.19 86 GLN A N 1
ATOM 671 C CA . GLN A 1 86 ? 16.871 -1.178 -12.574 1.00 93.19 86 GLN A CA 1
ATOM 672 C C . GLN A 1 86 ? 16.565 -2.364 -13.491 1.00 93.19 86 GLN A C 1
ATOM 674 O O . GLN A 1 86 ? 17.246 -2.526 -14.504 1.00 93.19 86 GLN A O 1
ATOM 679 N N . LYS A 1 87 ? 15.558 -3.176 -13.150 1.00 93.50 87 LYS A N 1
ATOM 680 C CA . LYS A 1 87 ? 15.115 -4.295 -13.989 1.00 93.50 87 LYS A CA 1
ATOM 681 C C . LYS A 1 87 ? 14.384 -3.820 -15.233 1.00 93.50 87 LYS A C 1
ATOM 683 O O . LYS A 1 87 ? 14.743 -4.241 -16.324 1.00 93.50 87 LYS A O 1
ATOM 688 N N . PHE A 1 88 ? 13.459 -2.878 -15.077 1.00 94.88 88 PHE A N 1
ATOM 689 C CA . PHE A 1 88 ? 12.695 -2.307 -16.182 1.00 94.88 88 PHE A CA 1
ATOM 690 C C . PHE A 1 88 ? 13.593 -1.706 -17.271 1.00 94.88 88 PHE A C 1
ATOM 692 O O . PHE A 1 88 ? 13.381 -1.959 -18.446 1.00 94.88 88 PHE A O 1
ATOM 699 N N . ARG A 1 89 ? 14.673 -0.999 -16.904 1.00 94.94 89 ARG A N 1
ATOM 700 C CA . ARG A 1 89 ? 15.639 -0.435 -17.873 1.00 94.94 89 ARG A CA 1
ATOM 701 C C . ARG A 1 89 ? 16.348 -1.467 -18.760 1.00 94.94 89 ARG A C 1
ATOM 703 O O . ARG A 1 89 ? 16.992 -1.065 -19.722 1.00 94.94 89 ARG A O 1
ATOM 710 N N . LYS A 1 90 ? 16.326 -2.747 -18.387 1.00 94.50 90 LYS A N 1
ATOM 711 C CA . LYS A 1 90 ? 17.003 -3.843 -19.097 1.00 94.50 90 LYS A CA 1
ATOM 712 C C . LYS A 1 90 ? 16.016 -4.830 -19.725 1.00 94.50 90 LYS A C 1
ATOM 714 O O . LYS A 1 90 ? 16.465 -5.813 -20.301 1.00 94.50 90 LYS A O 1
ATOM 719 N N . ALA A 1 91 ? 14.717 -4.606 -19.550 1.00 93.31 91 ALA A N 1
ATOM 720 C CA . ALA A 1 91 ? 13.666 -5.473 -20.052 1.00 93.31 91 ALA A CA 1
ATOM 721 C C . ALA A 1 91 ? 13.039 -4.862 -21.308 1.00 93.31 91 ALA A C 1
ATOM 723 O O . ALA A 1 91 ? 12.886 -3.645 -21.399 1.00 93.31 91 ALA A O 1
ATOM 724 N N . GLU A 1 92 ? 12.669 -5.720 -22.250 1.00 93.94 92 GLU A N 1
ATOM 725 C CA . GLU A 1 92 ? 11.755 -5.386 -23.338 1.00 93.94 92 GLU A CA 1
ATOM 726 C C . GLU A 1 92 ? 10.330 -5.562 -22.797 1.00 93.94 92 GLU A C 1
ATOM 728 O O . GLU A 1 92 ? 10.021 -6.589 -22.193 1.00 93.94 92 GLU A O 1
ATOM 733 N N . VAL A 1 93 ? 9.511 -4.513 -22.880 1.00 95.00 93 VAL A N 1
ATOM 734 C CA . VAL A 1 93 ? 8.166 -4.473 -22.288 1.00 95.00 93 VAL A CA 1
ATOM 735 C C . VAL A 1 93 ? 7.225 -3.858 -23.311 1.00 95.00 93 VAL A C 1
ATOM 737 O O . VAL A 1 93 ? 7.150 -2.634 -23.419 1.00 95.00 93 VAL A O 1
ATOM 740 N N . ASP A 1 94 ? 6.502 -4.711 -24.031 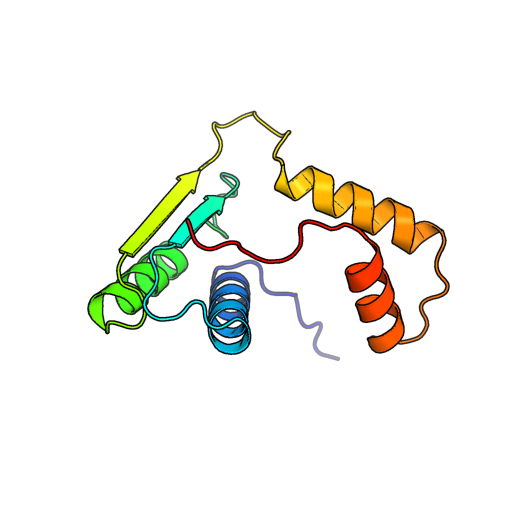1.00 95.88 94 ASP A N 1
ATOM 741 C CA . ASP A 1 94 ? 5.552 -4.301 -25.071 1.00 95.88 94 ASP A CA 1
ATOM 742 C C . ASP A 1 94 ? 4.094 -4.451 -24.618 1.00 95.88 94 ASP A C 1
ATOM 744 O O . ASP A 1 94 ? 3.177 -3.885 -25.220 1.00 95.88 94 ASP A O 1
ATOM 748 N N . SER A 1 95 ? 3.865 -5.178 -23.523 1.00 95.75 95 SER A N 1
ATOM 749 C CA . SER A 1 95 ? 2.548 -5.425 -22.945 1.00 95.75 95 SER A CA 1
ATOM 750 C C . SER A 1 95 ? 2.510 -5.232 -21.424 1.00 95.75 95 SER A C 1
ATOM 752 O O . SER A 1 95 ? 3.529 -5.131 -20.734 1.00 95.75 95 SER A O 1
ATOM 754 N N . LEU A 1 96 ? 1.292 -5.187 -20.876 1.00 93.69 96 LEU A N 1
ATOM 755 C CA . LEU A 1 96 ? 1.088 -5.179 -19.426 1.00 93.69 96 LEU A CA 1
ATOM 756 C C . LEU A 1 96 ? 1.563 -6.482 -18.777 1.00 93.69 96 LEU A C 1
ATOM 758 O O . LEU A 1 96 ? 2.083 -6.437 -17.664 1.00 93.69 96 LEU A O 1
ATOM 762 N N . ASP A 1 97 ? 1.421 -7.614 -19.463 1.00 94.81 97 ASP A N 1
ATOM 763 C CA . ASP A 1 97 ? 1.888 -8.906 -18.964 1.00 94.81 97 ASP A CA 1
ATOM 764 C C . ASP A 1 97 ? 3.417 -8.927 -18.831 1.00 94.81 97 ASP A C 1
ATOM 766 O O . ASP A 1 97 ? 3.938 -9.359 -17.799 1.00 94.81 97 ASP A O 1
ATOM 770 N N . ASP A 1 98 ? 4.140 -8.355 -19.797 1.00 94.69 98 ASP A N 1
ATOM 771 C CA . ASP A 1 98 ? 5.600 -8.200 -19.715 1.00 94.69 98 ASP A CA 1
ATOM 772 C C . ASP A 1 98 ? 5.988 -7.321 -18.521 1.00 94.69 98 ASP A C 1
ATOM 774 O O . ASP A 1 98 ? 6.915 -7.627 -17.767 1.00 94.69 98 ASP A O 1
ATOM 778 N N . PHE A 1 99 ? 5.231 -6.246 -18.281 1.00 94.25 99 PHE A N 1
ATOM 779 C CA . PHE A 1 99 ? 5.469 -5.383 -17.131 1.00 94.25 99 PHE A CA 1
ATOM 780 C C . PHE A 1 99 ? 5.227 -6.110 -15.802 1.00 94.25 99 PHE A C 1
ATOM 782 O O . PHE A 1 99 ? 6.024 -5.969 -14.870 1.00 94.25 99 PHE A O 1
ATOM 789 N N . VAL A 1 100 ? 4.173 -6.927 -15.709 1.00 92.62 100 VAL A N 1
ATOM 790 C CA . VAL A 1 100 ? 3.915 -7.780 -14.539 1.00 92.62 100 VAL A CA 1
ATOM 791 C C . VAL A 1 100 ? 5.087 -8.731 -14.309 1.00 92.62 100 VAL A C 1
ATOM 793 O O . VAL A 1 100 ? 5.539 -8.856 -13.171 1.00 92.62 100 VAL A O 1
ATOM 796 N N . GLN A 1 101 ? 5.653 -9.333 -15.359 1.00 93.38 101 GLN A N 1
ATOM 797 C CA . GLN A 1 101 ? 6.846 -10.176 -15.223 1.00 93.38 101 GLN A CA 1
ATOM 798 C C . GLN A 1 101 ? 8.049 -9.395 -14.685 1.00 93.38 101 GLN A C 1
ATOM 800 O O . GLN A 1 101 ? 8.746 -9.879 -13.790 1.00 93.38 101 GLN A O 1
ATOM 805 N N . VAL A 1 102 ? 8.275 -8.166 -15.153 1.00 94.19 102 VAL A N 1
ATOM 806 C CA . VAL A 1 102 ? 9.345 -7.303 -14.628 1.00 94.19 102 VAL A CA 1
ATOM 807 C C . VAL A 1 102 ? 9.137 -7.013 -13.141 1.00 94.19 102 VAL A C 1
ATOM 809 O O . VAL A 1 102 ? 10.083 -7.117 -12.352 1.00 94.19 102 VAL A O 1
ATOM 812 N N . VAL A 1 103 ? 7.907 -6.703 -12.723 1.00 91.44 103 VAL A N 1
ATOM 813 C CA . VAL A 1 103 ? 7.561 -6.528 -11.306 1.00 91.44 103 VAL A CA 1
ATOM 814 C C . VAL A 1 103 ? 7.837 -7.819 -10.533 1.00 91.44 103 VAL A C 1
ATOM 816 O O . VAL A 1 103 ? 8.568 -7.786 -9.537 1.00 91.44 103 VAL A O 1
ATOM 819 N N . GLU A 1 104 ? 7.381 -8.969 -11.024 1.00 89.69 104 GLU A N 1
ATOM 820 C CA . GLU A 1 104 ? 7.578 -10.294 -10.420 1.00 89.69 104 GLU A CA 1
ATOM 821 C C . GLU A 1 104 ? 9.032 -10.796 -10.443 1.00 89.69 104 GLU A C 1
ATOM 823 O O . GLU A 1 104 ? 9.391 -11.663 -9.647 1.00 89.69 104 GLU A O 1
ATOM 828 N N . GLN A 1 105 ? 9.935 -10.137 -11.167 1.00 90.00 105 GLN A N 1
ATOM 829 C CA . GLN A 1 105 ? 11.379 -10.412 -11.142 1.00 90.00 105 GLN A CA 1
ATOM 830 C C . GLN A 1 105 ? 12.215 -9.313 -10.453 1.00 90.00 105 GLN A C 1
ATOM 832 O O . GLN A 1 105 ? 13.428 -9.464 -10.291 1.00 90.00 105 GLN A O 1
ATOM 837 N N . SER A 1 106 ? 11.588 -8.208 -10.027 1.00 89.75 106 SER A N 1
ATOM 838 C CA . SER A 1 106 ? 12.293 -7.022 -9.505 1.00 89.75 106 SER A CA 1
ATOM 839 C C . SER A 1 106 ? 12.897 -7.144 -8.105 1.00 89.75 106 SER A C 1
ATOM 841 O O . SER A 1 106 ? 13.986 -6.629 -7.867 1.00 89.75 106 SER A O 1
ATOM 843 N N . SER A 1 107 ? 12.233 -7.827 -7.177 1.00 83.94 107 SER A N 1
ATOM 844 C CA . SER A 1 107 ? 12.726 -8.052 -5.808 1.00 83.94 107 SER A CA 1
ATOM 845 C C . SER A 1 107 ? 12.303 -9.434 -5.279 1.00 83.94 107 SER A C 1
ATOM 847 O O . SER A 1 107 ? 11.708 -10.216 -6.012 1.00 83.94 107 SER A O 1
ATOM 849 N N . ALA A 1 108 ? 12.599 -9.770 -4.0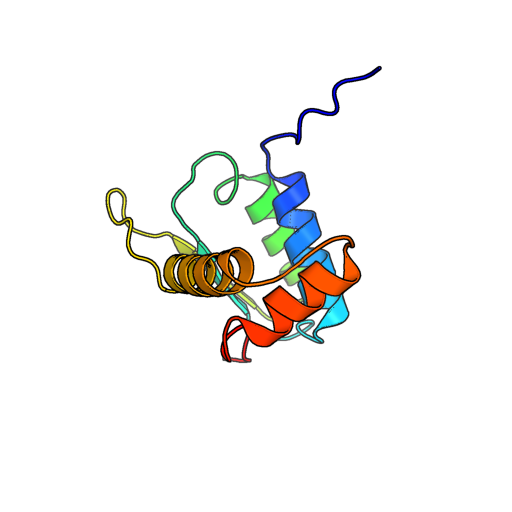24 1.00 76.94 108 ALA A N 1
ATOM 850 C CA . ALA A 1 108 ? 11.955 -10.890 -3.317 1.00 76.94 108 ALA A CA 1
ATOM 851 C C . ALA A 1 108 ? 10.931 -10.403 -2.269 1.00 76.94 108 ALA A C 1
ATOM 853 O O . ALA A 1 108 ? 10.173 -11.191 -1.710 1.00 76.94 108 ALA A O 1
ATOM 854 N N . ILE A 1 109 ? 10.891 -9.090 -2.022 1.00 71.12 109 ILE A N 1
ATOM 855 C CA . ILE A 1 109 ? 10.129 -8.428 -0.960 1.00 71.12 109 ILE A CA 1
ATOM 856 C C . ILE A 1 109 ? 9.073 -7.543 -1.637 1.00 71.12 109 ILE A C 1
ATOM 858 O O . ILE A 1 109 ? 9.282 -6.352 -1.851 1.00 71.12 109 ILE A O 1
ATOM 862 N N . LYS A 1 110 ? 7.973 -8.163 -2.077 1.00 68.88 110 LYS A N 1
ATOM 863 C CA . LYS A 1 110 ? 6.858 -7.505 -2.813 1.00 68.88 110 LYS A CA 1
ATOM 864 C C . LYS A 1 110 ? 5.497 -7.772 -2.195 1.00 68.88 110 LYS A C 1
ATOM 866 O O . LYS A 1 110 ? 4.498 -7.165 -2.570 1.00 68.88 110 LYS A O 1
ATOM 871 N N . LYS A 1 111 ? 5.456 -8.762 -1.308 1.00 71.44 111 LYS A N 1
ATOM 872 C CA . LYS A 1 111 ? 4.251 -9.231 -0.648 1.00 71.44 111 LYS A CA 1
ATOM 873 C C . LYS A 1 111 ? 4.296 -8.739 0.786 1.00 71.44 111 LYS A C 1
ATOM 875 O O . LYS A 1 111 ? 5.337 -8.848 1.434 1.00 71.44 111 LYS A O 1
ATOM 880 N N . ALA A 1 112 ? 3.183 -8.194 1.257 1.00 70.38 112 ALA A N 1
ATOM 881 C CA . ALA A 1 112 ? 3.003 -7.917 2.664 1.00 70.38 112 ALA A CA 1
ATOM 882 C C . ALA A 1 112 ? 3.125 -9.235 3.425 1.00 70.38 112 ALA A C 1
ATOM 884 O O . ALA A 1 112 ? 2.610 -10.270 2.991 1.00 70.38 112 ALA A O 1
ATOM 885 N N . GLN A 1 113 ? 3.846 -9.188 4.534 1.00 65.06 113 GLN A N 1
ATOM 886 C CA . GLN A 1 113 ? 3.960 -10.314 5.439 1.00 65.06 113 GLN A CA 1
ATOM 887 C C . GLN A 1 113 ? 3.027 -10.069 6.626 1.00 65.06 113 GLN A C 1
ATOM 889 O O . GLN A 1 113 ? 2.906 -8.919 7.058 1.00 65.06 113 GLN A O 1
ATOM 894 N N . PRO A 1 114 ? 2.348 -11.110 7.134 1.00 58.03 114 PRO A N 1
ATOM 895 C CA . PRO A 1 114 ? 1.690 -11.024 8.427 1.00 58.03 114 PRO A CA 1
ATOM 896 C C . PRO A 1 114 ? 2.727 -10.626 9.481 1.00 58.03 114 PRO A C 1
ATOM 898 O O . PRO A 1 114 ? 3.838 -11.161 9.470 1.00 58.03 114 PRO A O 1
ATOM 901 N N . VAL A 1 115 ? 2.362 -9.677 10.341 1.00 54.84 115 VAL A N 1
ATOM 902 C CA . VAL A 1 115 ? 3.134 -9.323 11.540 1.00 54.84 115 VAL A CA 1
ATOM 903 C C . VAL A 1 115 ? 2.677 -10.201 12.692 1.00 54.84 115 VAL A C 1
ATOM 905 O O . VAL A 1 115 ? 1.440 -10.329 12.858 1.00 54.84 115 VAL A O 1
#

Foldseek 3Di:
DDPPDPDQAAPVVLVVVVVQCVVQVVFAAEEEAEEEPPPGHCPDPVNVVSQVVCCVVRRYVYYHYHYDDPPDPDDPVVVLVVLLVVQVVVFDDPDPVSSVVSNVVRDPPDRDDGD

=== Feature glossary ===
A reading guide for the features in this record.

Start from the sequence.

  · This is the polypeptide sequence — one letter per residue, N-terminus first. Length ranges from a few dozen residues for small domains to over a thousand for large multi-domain proteins.

Fold it, and you get atomic coordinates and the backbone conformation that goes with them.

  · Structure coordinates are given as an mmCIF _atom_site loop: one row per atom with element, residue name, chain id, sequence number, and x/y/z position in Å. Only the four main-chain atoms per residue are included here; side chains are omitted to keep the record compact.

  · Backbone dihedral angles. Every residue except chain termini has a φ (preceding-C → N → Cα → C) and a ψ (N → Cα → C → next-N). They are reported in degrees following the IUPAC sign convention. Secondary structure is essentially a statement about which (φ, ψ) basin each residue occupies.

  · The SS8 string is DSSP's per-residue secondary-structure call. α-helix (H) means an i→i+4 H-bond ladder; β-strand (E) means the residue participates in a β-sheet; 3₁₀ (G) and π (I) are tighter and wider helices; T/S are turns/bends; '-' is loop.

  · SS3 is a coarse helix/strand/coil call (letters a/b/c) made by the P-SEA algorithm from inter-Cα distances and dihedrals. It is less detailed than DSSP but needs only Cα positions.

Summarize the fold with a handful of shape descriptors and a per-residue structural alphabet.

  · Radius of gyration (Rg) is the root-mean-square distance of Cα atoms from their centroid — a single number for overall size and compactness. A globular domain of N residues has Rg ≈ 2.2·N^0.38 Å; an extended or disordered chain has a much larger Rg. The Cα contact count is the number of residue pairs whose Cα atoms are within 8 Å and are more than four positions apart in sequence — a standard proxy for tertiary packing density. The bounding box is the smallest axis-aligned box enclosing all Cα atoms.

  · The Foldseek 3Di string encodes local tertiary geometry as a 20-letter alphabet — one character per residue — derived from the relative positions of nearby Cα atoms. Unlike the amino-acid sequence, 3Di is a direct function of the 3D structure, so two proteins with the same fold have similar 3Di strings even at low sequence identity.

  · Solvent-accessible surface area (SASA) is the area in Å² traced out by the centre of a 1.4 Å probe sphere (a water molecule) rolled over the protein's van der Waals surface (Shrake–Rupley / Lee–Richards construction). Buried residues have near-zero SASA; fully exposed residues can exceed 200 Å². The total SASA scales roughly with the number of surface residues.

Ask how reliable the model is.

  · pLDDT (predicted Local Distance Difference Test) is AlphaFold's per-residue confidence score, ranging from 0 to 100. Values above 90 indicate high confidence (typically well-packed cores); 70–90 is confident; 50–70 low confidence; below 50 usually means the region is disordered or the prediction is unreliable there. AlphaFold stores pLDDT in the mmCIF B-factor column.

  · B-factor (Debye–Waller factor) reflects atomic displacement in the crystal lattice. It is an experimental observable (units Å²), not a prediction; low values mean the atom is pinned down, high values mean it moves or is heterogeneous across the crystal.

  · Predicted Aligned Error (PAE) is an AlphaFold confidence matrix: entry (i, j) is the expected error in the position of residue j, in ångströms, when the prediction is superimposed on the true structure at residue i. Low PAE within a block of residues means that block is internally rigid and well-predicted; high PAE between two blocks means their relative placement is uncertain even if each block individually is confident.

Place it in context: what it resembles, what it is annotated as, and how it looks.

  · Nearest PDB neighbors are the top structural matches found by Foldseek when searching this structure against the entire Protein Data Bank. Each hit reports a TM-score (0 to 1; >0.5 almost always implies the same fold) and an E-value. These are *structural* homologs — they may share no detectable sequence similarity.

  · Functional annotations link the protein to curated databases. InterPro entries identify conserved domains and families by matching the sequence against member-database signatures (Pfam, PROSITE, CDD, …). Gene Ontology (GO) terms describe molecular function, biological process, and cellular component in a controlled vocabulary. CATH places the structure in a hierarchical fold classification (Class/Architecture/Topology/Homologous-superfamily). The organism is th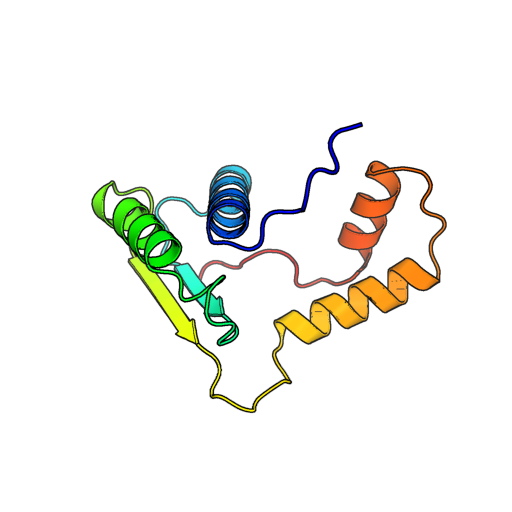e source species.

  · Three diagnostic plots accompany the record. The Cα contact map visualizes the tertiary structure as a 2D adjacency matrix (8 Å cutoff, sequence-local contacts suppressed). The Ramachandran plot shows the distribution of backbone (φ, ψ) torsions, with points in the α and β basins reflecting secondary structure content. The PAE plot shows AlphaFold's inter-residue confidence as a color matrix.

  · Six rendered views show the 3D structure from the faces of a cube — i.e. along ±x, ±y, ±z. Rendering representation is drawn randomly per protein from cartoon (secondary-structure ribbons), sticks (backbone bonds), or molecular surface; coloring is either N→C rainbow (blue at the N-terminus through red at the C-terminus) or one color per chain.